Protein AF-A0AA37C4I5-F1 (afdb_monomer_lite)

Organism: NCBI:txid1886

Foldseek 3Di:
DDDPDPPPDQPFDDWDDDQQWTWTDGRPDIDIDGNQQGFDPDPVGRVHGNVVVVVVVVVVVPPPPPPPPPPPDDDD

Secondary structure (DSSP, 8-state):
------------PPPEEETTEEEEEETTEEEEEE-TTSBPSSTTTTTSBHHHHHHHHHHHHT--------------

Sequence (76 aa):
MPVRGTAGGHHVRGPVAVGYLTRTRVGRRNRYTIDPSVAVRHPAEADHPVGDLLSAFLHREDTPETGPAEPEAAPR

Structure (mmCIF, N/CA/C/O backbone):
data_AF-A0AA37C4I5-F1
#
_entry.id   AF-A0AA37C4I5-F1
#
loop_
_atom_site.group_PDB
_atom_site.id
_atom_site.type_symbol
_atom_site.label_atom_id
_atom_site.label_alt_id
_atom_site.label_comp_id
_atom_site.label_asym_id
_atom_site.label_entity_id
_atom_site.label_seq_id
_atom_site.pdbx_PDB_ins_code
_atom_site.Cartn_x
_atom_site.Cartn_y
_atom_site.Cartn_z
_atom_site.occupancy
_atom_site.B_iso_or_equiv
_atom_site.auth_seq_id
_atom_site.auth_comp_id
_atom_site.auth_asym_id
_atom_site.auth_atom_id
_atom_site.pdbx_PDB_model_num
ATOM 1 N N . MET A 1 1 ? -26.277 16.502 39.980 1.00 38.59 1 MET A N 1
ATOM 2 C CA . MET A 1 1 ? -25.731 16.896 38.662 1.00 38.59 1 MET A CA 1
ATOM 3 C C . MET A 1 1 ? -24.859 15.753 38.136 1.00 38.59 1 MET A C 1
ATOM 5 O O . MET A 1 1 ? -23.721 15.662 38.576 1.00 38.59 1 MET A O 1
ATOM 9 N N . PRO A 1 2 ? -25.351 14.818 37.303 1.00 43.47 2 PRO A N 1
ATOM 10 C CA . PRO A 1 2 ? -24.493 13.765 36.769 1.00 43.47 2 PRO A CA 1
ATOM 11 C C . PRO A 1 2 ? -23.756 14.273 35.524 1.00 43.47 2 PRO A C 1
ATOM 13 O O . PRO A 1 2 ? -24.369 14.645 34.523 1.00 43.47 2 PRO A O 1
ATOM 16 N N . VAL A 1 3 ? -22.428 14.291 35.598 1.00 49.47 3 VAL A N 1
ATOM 17 C CA . VAL A 1 3 ? -21.553 14.512 34.446 1.00 49.47 3 VAL A CA 1
ATOM 18 C C . VAL A 1 3 ? -21.665 13.304 33.515 1.00 49.47 3 VAL A C 1
ATOM 20 O O . VAL A 1 3 ? -21.338 12.178 33.883 1.00 49.47 3 VAL A O 1
ATOM 23 N N . ARG A 1 4 ? -22.187 13.526 32.304 1.00 41.53 4 ARG A N 1
ATOM 24 C CA . ARG A 1 4 ? -22.209 12.515 31.243 1.00 41.53 4 ARG A CA 1
ATOM 25 C C . ARG A 1 4 ? -20.766 12.198 30.854 1.00 41.53 4 ARG A C 1
ATOM 27 O O . ARG A 1 4 ? -20.121 12.991 30.174 1.00 41.53 4 ARG A O 1
ATOM 34 N N . GLY A 1 5 ? -20.277 11.038 31.287 1.00 39.53 5 GLY A N 1
ATOM 35 C CA . GLY A 1 5 ? -19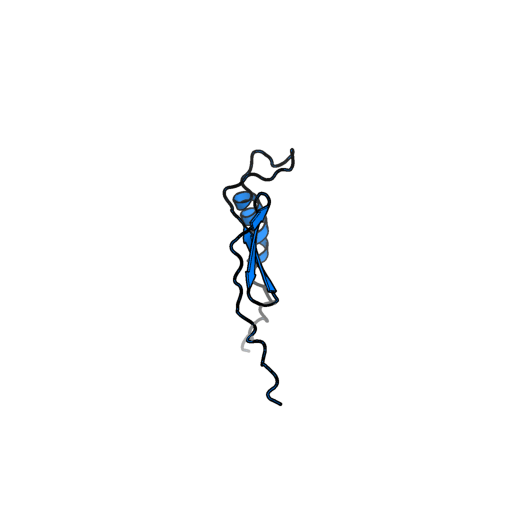.055 10.443 30.766 1.00 39.53 5 GLY A CA 1
ATOM 36 C C . GLY A 1 5 ? -19.222 10.206 29.269 1.00 39.53 5 GLY A C 1
ATOM 37 O O . GLY A 1 5 ? -20.067 9.422 28.840 1.00 39.53 5 GLY A O 1
ATOM 38 N N . THR A 1 6 ? -18.449 10.924 28.464 1.00 45.66 6 THR A N 1
ATOM 39 C CA . THR A 1 6 ? -18.316 10.666 27.036 1.00 45.66 6 THR A CA 1
ATOM 40 C C . THR A 1 6 ? -17.613 9.325 26.874 1.00 45.66 6 THR A C 1
ATOM 42 O O . THR A 1 6 ? -16.394 9.216 26.989 1.00 45.66 6 THR A O 1
ATOM 45 N N . ALA A 1 7 ? -18.397 8.274 26.635 1.00 46.31 7 ALA A N 1
ATOM 46 C CA . ALA A 1 7 ? -17.880 7.003 26.160 1.00 46.31 7 ALA A CA 1
ATOM 47 C C . ALA A 1 7 ? -17.153 7.265 24.833 1.00 46.31 7 ALA A C 1
ATOM 49 O O . ALA A 1 7 ? -17.775 7.486 23.792 1.00 46.31 7 ALA A O 1
ATOM 50 N N . GLY A 1 8 ? -15.821 7.321 24.892 1.00 48.00 8 GLY A N 1
ATOM 51 C CA . GLY A 1 8 ? -14.949 7.418 23.732 1.00 48.00 8 GLY A CA 1
ATOM 52 C C . GLY A 1 8 ? -15.084 6.149 22.906 1.00 48.00 8 GLY A C 1
ATOM 53 O O . GLY A 1 8 ? -14.340 5.194 23.102 1.00 48.00 8 GLY A O 1
ATOM 54 N N . GLY A 1 9 ? -16.068 6.132 22.007 1.00 47.81 9 GLY A N 1
ATOM 55 C CA . GLY A 1 9 ? -16.272 5.047 21.064 1.00 47.81 9 GLY A 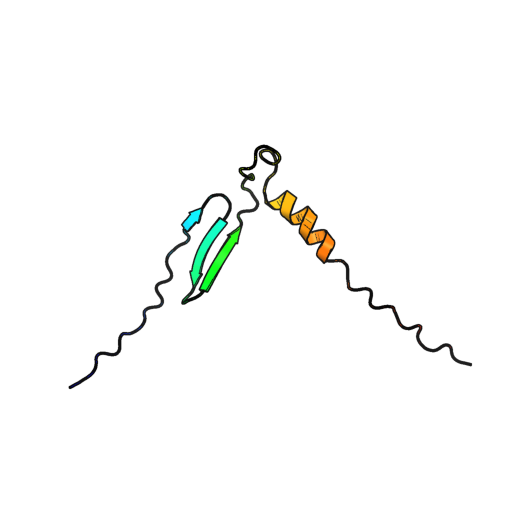CA 1
ATOM 56 C C . GLY A 1 9 ? -15.001 4.820 20.254 1.00 47.81 9 GLY A C 1
ATOM 57 O O . GLY A 1 9 ? -14.426 5.756 19.691 1.00 47.81 9 GLY A O 1
ATOM 58 N N . HIS A 1 10 ? -14.560 3.568 20.190 1.00 56.91 10 HIS A N 1
ATOM 59 C CA . HIS A 1 10 ? -13.473 3.137 19.324 1.00 56.91 10 HIS A CA 1
ATOM 60 C C . HIS A 1 10 ? -13.964 3.214 17.864 1.00 56.91 10 HIS A C 1
ATOM 62 O O . HIS A 1 10 ? -14.379 2.226 17.270 1.00 56.91 10 HIS A O 1
ATOM 68 N N . HIS A 1 11 ? -14.000 4.424 17.295 1.00 56.16 11 HIS A N 1
ATOM 69 C CA . HIS A 1 11 ? -14.321 4.660 15.888 1.00 56.16 11 HIS A CA 1
ATOM 70 C C . HIS A 1 11 ? -13.139 4.175 15.040 1.00 56.16 11 HIS A C 1
ATOM 72 O O . HIS A 1 11 ? -12.210 4.930 14.733 1.00 56.16 11 HIS A O 1
ATOM 78 N N . VAL A 1 12 ? -13.147 2.888 14.698 1.00 57.41 12 VAL A N 1
ATOM 79 C CA . VAL A 1 12 ? -12.278 2.332 13.660 1.00 57.41 12 VAL A CA 1
ATOM 80 C C . VAL A 1 12 ? -12.837 2.827 12.331 1.00 57.41 12 VAL A C 1
ATOM 82 O O . VAL A 1 12 ? -13.799 2.286 11.797 1.00 57.41 12 VAL A O 1
ATOM 85 N N . ARG A 1 13 ? -12.282 3.930 11.824 1.00 62.28 13 ARG A N 1
ATOM 86 C CA . ARG A 1 13 ? -12.547 4.350 10.448 1.00 62.28 13 ARG A CA 1
ATOM 87 C C . ARG A 1 13 ? -11.882 3.349 9.510 1.00 62.28 13 ARG A C 1
ATOM 89 O O . ARG A 1 13 ? -10.734 2.965 9.738 1.00 62.28 13 ARG A O 1
ATOM 96 N N . GLY A 1 14 ? -12.627 2.952 8.483 1.00 62.53 14 GLY A N 1
ATOM 97 C CA . GLY A 1 14 ? -12.154 2.045 7.449 1.00 62.53 14 GLY A CA 1
ATOM 98 C C . GLY A 1 14 ? -10.899 2.558 6.727 1.00 62.53 14 GLY A C 1
ATOM 99 O O . GLY A 1 14 ? -10.544 3.736 6.849 1.00 62.53 14 GLY A O 1
ATOM 100 N N . PRO A 1 15 ? -10.217 1.664 5.997 1.00 63.88 15 PRO A N 1
ATOM 101 C CA . PRO A 1 15 ? -9.009 1.986 5.251 1.00 63.88 15 PRO A CA 1
ATOM 102 C C . PRO A 1 15 ? -9.255 3.105 4.231 1.00 63.88 15 PRO A C 1
ATOM 104 O O . PRO A 1 15 ? -10.201 3.045 3.449 1.00 63.88 15 PRO A O 1
ATOM 107 N N . VAL A 1 16 ? -8.390 4.120 4.227 1.00 67.56 16 VAL A N 1
ATOM 1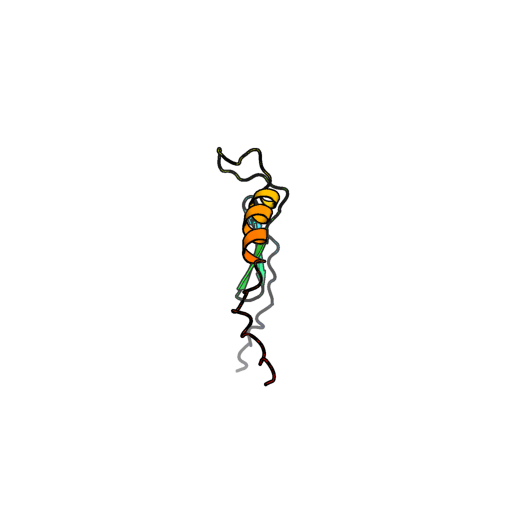08 C CA . VAL A 1 16 ? -8.343 5.138 3.165 1.00 67.56 16 VAL A CA 1
ATOM 109 C C . VAL A 1 16 ? -7.115 4.856 2.307 1.00 67.56 16 VAL A C 1
ATOM 111 O O . VAL A 1 16 ? -5.992 4.888 2.819 1.00 67.56 16 VAL A O 1
ATOM 114 N N . ALA A 1 17 ? -7.339 4.560 1.026 1.00 65.62 17 ALA A N 1
ATOM 115 C CA . ALA A 1 17 ? -6.287 4.267 0.060 1.00 65.62 17 ALA A CA 1
ATOM 116 C C . ALA A 1 17 ? -5.695 5.561 -0.517 1.00 65.62 17 ALA A C 1
ATOM 118 O O . ALA A 1 17 ? -6.425 6.447 -0.966 1.00 65.62 17 ALA A O 1
ATOM 119 N N . VAL A 1 18 ? -4.366 5.660 -0.517 1.00 71.06 18 VAL A N 1
ATOM 120 C CA . VAL A 1 18 ? -3.600 6.743 -1.142 1.00 71.06 18 VAL A CA 1
ATOM 121 C C . VAL A 1 18 ? -2.462 6.102 -1.939 1.00 71.06 18 VAL A C 1
ATOM 123 O O . VAL A 1 18 ? -1.364 5.886 -1.433 1.00 71.06 18 VAL A O 1
ATOM 126 N N . GLY A 1 19 ? -2.738 5.734 -3.192 1.00 79.19 19 GLY A N 1
ATOM 127 C CA . GLY A 1 19 ? -1.770 5.019 -4.030 1.00 79.19 19 GLY A CA 1
ATOM 128 C C . GLY A 1 19 ? -1.521 3.593 -3.534 1.00 79.19 19 GLY A C 1
ATOM 129 O O . GLY A 1 19 ? -2.459 2.812 -3.457 1.00 79.19 19 GLY A O 1
ATOM 130 N N . TYR A 1 20 ? -0.269 3.272 -3.209 1.00 81.69 20 TYR A N 1
ATOM 131 C CA . TYR A 1 20 ? 0.175 1.956 -2.723 1.00 81.69 20 TYR A CA 1
ATOM 132 C C . TYR A 1 20 ? 0.050 1.795 -1.196 1.00 81.69 20 TYR A C 1
ATOM 134 O O . TYR A 1 20 ? 0.376 0.743 -0.653 1.00 81.69 20 TYR A O 1
ATOM 142 N N . LEU A 1 21 ? -0.405 2.835 -0.484 1.00 86.44 21 LEU A N 1
ATOM 143 C CA . LEU A 1 21 ? -0.569 2.825 0.967 1.00 86.44 21 LEU A CA 1
ATOM 144 C C . LEU A 1 21 ? -2.034 2.918 1.365 1.00 86.44 21 LEU A C 1
ATOM 146 O O . LEU A 1 21 ? -2.784 3.794 0.934 1.00 86.44 21 LEU A O 1
ATOM 150 N N . THR A 1 22 ? -2.403 2.060 2.301 1.00 86.50 22 THR A N 1
ATOM 151 C CA . THR A 1 22 ? -3.681 2.093 2.990 1.00 86.50 22 THR A CA 1
ATOM 152 C C . THR A 1 22 ? -3.466 2.526 4.431 1.00 86.50 22 THR A C 1
ATOM 154 O O . THR A 1 22 ? -2.746 1.868 5.187 1.00 86.50 22 THR A O 1
ATOM 157 N N . ARG A 1 23 ? -4.106 3.628 4.837 1.00 87.38 23 ARG A N 1
ATOM 158 C CA . ARG A 1 23 ? -4.076 4.103 6.228 1.00 87.38 23 ARG A CA 1
ATOM 159 C C . ARG A 1 23 ? -5.352 3.704 6.959 1.00 87.38 23 ARG A C 1
ATOM 161 O O . ARG A 1 23 ? -6.444 4.105 6.560 1.00 87.38 23 ARG A O 1
ATOM 168 N N . THR A 1 24 ? -5.189 3.050 8.103 1.00 88.12 24 THR A N 1
ATOM 169 C CA . THR A 1 24 ? -6.274 2.714 9.033 1.00 88.12 24 THR A CA 1
ATOM 170 C C . THR A 1 24 ? -5.988 3.343 10.393 1.00 88.12 24 THR A C 1
ATOM 172 O O . THR A 1 24 ? -4.886 3.215 10.933 1.00 88.12 24 THR A O 1
ATOM 175 N N . ARG A 1 25 ? -6.971 4.042 10.971 1.00 89.56 25 ARG A N 1
ATOM 176 C CA . ARG A 1 25 ? -6.828 4.630 12.311 1.00 89.56 25 ARG A CA 1
ATOM 177 C C . ARG A 1 25 ? -7.178 3.587 13.372 1.00 89.56 25 ARG A C 1
ATOM 179 O O . ARG A 1 25 ? -8.300 3.087 13.397 1.00 89.56 25 ARG A O 1
ATOM 186 N N . VAL A 1 26 ? -6.246 3.314 14.281 1.00 87.88 26 VAL A N 1
ATOM 187 C CA . VAL A 1 26 ? -6.427 2.399 15.417 1.00 87.88 26 VAL A CA 1
ATOM 188 C C . VAL A 1 26 ? -6.294 3.205 16.709 1.00 87.88 26 VAL A C 1
ATOM 190 O O . VAL A 1 26 ? -5.193 3.535 17.156 1.00 87.88 26 VAL A O 1
ATOM 193 N N . GLY A 1 27 ? -7.434 3.590 17.292 1.00 90.12 27 GLY A N 1
ATOM 194 C CA . GLY A 1 27 ? -7.476 4.464 18.467 1.00 90.12 27 GLY A CA 1
ATOM 195 C C . GLY A 1 27 ? -6.837 5.831 18.183 1.00 90.12 27 GLY A C 1
ATOM 196 O O . GLY A 1 27 ? -7.359 6.611 17.385 1.00 90.12 27 GLY A O 1
ATOM 197 N N . ARG A 1 28 ? -5.699 6.124 18.834 1.00 90.50 28 ARG A N 1
ATOM 198 C CA . ARG A 1 28 ? -4.891 7.345 18.609 1.00 90.50 28 ARG A CA 1
ATOM 199 C C . ARG A 1 28 ? -3.744 7.167 17.602 1.00 90.50 28 ARG A C 1
ATOM 201 O O . ARG A 1 28 ? -3.110 8.158 17.256 1.00 90.50 28 ARG A O 1
ATOM 208 N N . ARG A 1 29 ? -3.464 5.942 17.145 1.00 90.06 29 ARG A N 1
ATOM 209 C CA . ARG A 1 29 ? -2.350 5.629 16.231 1.00 90.06 29 ARG A CA 1
ATOM 210 C C . ARG A 1 29 ? -2.848 5.397 14.804 1.00 90.06 29 ARG A C 1
ATOM 212 O O . ARG A 1 29 ? -3.997 5.012 14.589 1.00 90.06 29 ARG A O 1
ATOM 219 N N . ASN A 1 30 ? -1.962 5.601 13.833 1.00 89.56 30 ASN A N 1
ATOM 220 C CA . ASN A 1 30 ? -2.196 5.233 12.439 1.00 89.56 30 ASN A CA 1
ATOM 221 C C . ASN A 1 30 ? -1.446 3.936 12.130 1.00 89.56 30 ASN A C 1
ATOM 223 O O . ASN A 1 30 ? -0.264 3.820 12.447 1.00 89.56 30 ASN A O 1
ATOM 227 N N . ARG A 1 31 ? -2.134 2.979 11.509 1.00 87.25 31 ARG A N 1
ATOM 228 C CA . ARG A 1 31 ? -1.537 1.791 10.901 1.00 87.25 31 ARG A CA 1
ATOM 229 C C . ARG A 1 31 ? -1.508 1.996 9.395 1.00 87.25 31 ARG A C 1
ATOM 231 O O . ARG A 1 31 ? -2.529 2.352 8.808 1.00 87.25 31 ARG A O 1
ATOM 238 N N . TYR A 1 32 ? -0.353 1.760 8.795 1.00 88.94 32 TYR A N 1
ATOM 239 C CA . TYR A 1 32 ? -0.165 1.812 7.353 1.00 88.94 32 TYR A CA 1
ATOM 240 C C . TYR A 1 32 ? 0.049 0.395 6.838 1.00 88.94 32 TYR A C 1
ATOM 242 O O . TYR A 1 32 ? 0.787 -0.377 7.445 1.00 88.94 32 TYR A O 1
ATOM 250 N N . THR A 1 33 ? -0.645 0.047 5.764 1.00 86.50 33 THR A N 1
ATOM 251 C CA . THR A 1 33 ? -0.491 -1.227 5.057 1.00 86.50 33 THR A CA 1
ATOM 252 C C . THR A 1 33 ? -0.091 -0.904 3.629 1.00 86.50 33 THR A C 1
ATOM 254 O O . THR A 1 33 ? -0.709 -0.034 3.017 1.00 86.50 33 THR A O 1
ATOM 257 N N . ILE A 1 34 ? 0.949 -1.561 3.131 1.00 86.69 34 ILE A N 1
ATOM 258 C CA . ILE A 1 34 ? 1.421 -1.410 1.754 1.00 86.69 34 ILE A CA 1
ATOM 259 C C . ILE A 1 34 ? 0.771 -2.509 0.912 1.00 86.69 34 ILE A C 1
ATOM 261 O O . ILE A 1 34 ? 0.710 -3.652 1.363 1.00 86.69 34 ILE A O 1
ATOM 265 N N . ASP A 1 35 ? 0.291 -2.168 -0.282 1.00 85.50 35 ASP A N 1
ATOM 266 C CA . ASP A 1 35 ? -0.071 -3.153 -1.303 1.00 85.50 35 ASP A CA 1
ATOM 267 C C . ASP A 1 35 ? 1.157 -3.420 -2.188 1.00 85.50 35 ASP A C 1
ATOM 269 O O . ASP A 1 35 ? 1.531 -2.537 -2.965 1.00 85.50 35 ASP A O 1
ATOM 273 N N . PRO A 1 36 ? 1.804 -4.597 -2.071 1.00 84.19 36 PRO A N 1
ATOM 274 C CA . PRO A 1 36 ? 3.025 -4.902 -2.809 1.00 84.19 36 PRO A CA 1
ATOM 275 C C . PRO A 1 36 ? 2.796 -5.020 -4.319 1.00 84.19 36 PRO A C 1
ATOM 277 O O . PRO A 1 36 ? 3.758 -4.932 -5.072 1.00 84.19 36 PRO A O 1
ATOM 280 N N . SER A 1 37 ? 1.550 -5.195 -4.764 1.00 81.00 37 SER A N 1
ATOM 281 C CA . SER A 1 37 ? 1.196 -5.444 -6.168 1.00 81.00 37 SER A CA 1
ATOM 282 C C . SER A 1 37 ? 1.102 -4.159 -6.992 1.00 81.00 37 SER A C 1
ATOM 284 O O . SER A 1 37 ? 1.009 -4.207 -8.217 1.00 81.00 37 SER A O 1
ATOM 286 N N . VAL A 1 38 ? 1.069 -3.000 -6.330 1.00 80.44 38 VAL A N 1
ATOM 287 C CA . VAL A 1 38 ? 0.879 -1.704 -6.982 1.00 80.44 38 VAL A CA 1
ATOM 288 C C . VAL A 1 38 ? 2.229 -1.138 -7.409 1.00 80.44 38 VAL A C 1
ATOM 290 O O . VAL A 1 38 ? 3.159 -1.043 -6.608 1.00 80.44 38 VAL A O 1
ATOM 293 N N . ALA A 1 39 ? 2.316 -0.725 -8.674 1.00 77.56 39 ALA A N 1
ATOM 294 C CA . ALA A 1 39 ? 3.492 -0.055 -9.209 1.00 77.56 39 ALA A CA 1
ATOM 295 C C . ALA A 1 39 ? 3.725 1.308 -8.545 1.00 77.56 39 ALA A C 1
ATOM 297 O O . ALA A 1 39 ? 2.788 2.050 -8.208 1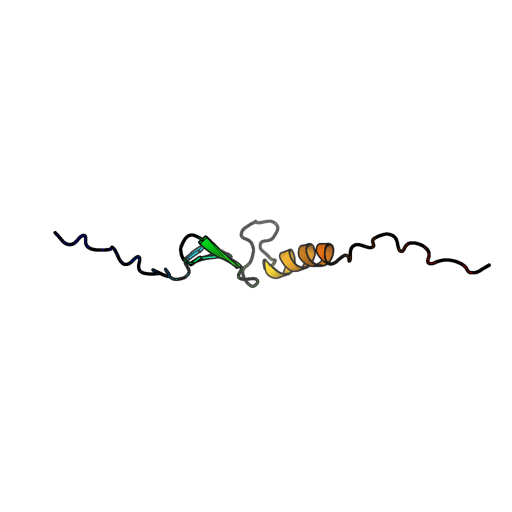.00 77.56 39 ALA A O 1
ATOM 298 N N . VAL A 1 40 ? 4.997 1.657 -8.379 1.00 76.38 40 VAL A N 1
ATOM 299 C CA . VAL A 1 40 ? 5.395 2.958 -7.841 1.00 76.38 40 VAL A CA 1
ATOM 300 C C . VAL A 1 40 ? 5.097 4.050 -8.867 1.00 76.38 40 VAL A C 1
ATOM 302 O O . VAL A 1 40 ? 5.318 3.905 -10.062 1.00 76.38 40 VAL A O 1
ATOM 305 N N . ARG A 1 41 ? 4.577 5.191 -8.405 1.00 73.38 41 ARG A N 1
ATOM 306 C CA . ARG A 1 41 ? 4.195 6.307 -9.293 1.00 73.38 41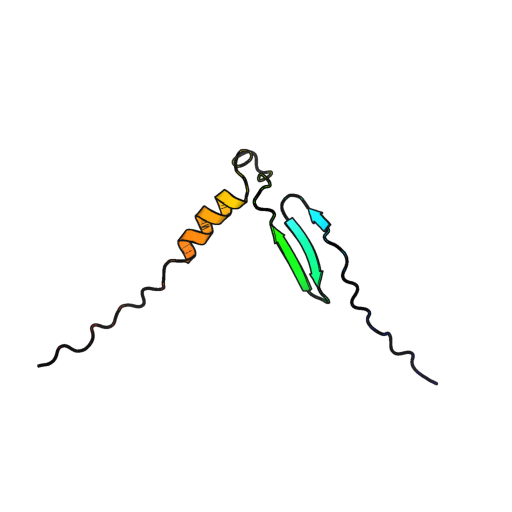 ARG A CA 1
ATOM 307 C C . ARG A 1 41 ? 5.397 7.100 -9.830 1.00 73.38 41 ARG A C 1
ATOM 309 O O . ARG A 1 41 ? 5.191 8.094 -10.523 1.00 73.38 41 ARG A O 1
ATOM 316 N N . HIS A 1 42 ? 6.628 6.714 -9.486 1.00 70.31 42 HIS A N 1
ATOM 317 C CA . HIS A 1 42 ? 7.833 7.378 -9.968 1.00 70.31 42 HIS A CA 1
ATOM 318 C C . HIS A 1 42 ? 8.158 6.878 -11.384 1.00 70.31 42 HIS A C 1
ATOM 320 O O . HIS A 1 42 ? 8.295 5.674 -11.571 1.00 70.31 42 HIS A O 1
ATOM 326 N N . PRO A 1 43 ? 8.368 7.762 -12.379 1.00 65.31 43 PRO A N 1
ATOM 327 C CA . PRO A 1 43 ? 8.639 7.359 -13.764 1.00 65.31 43 PRO A CA 1
ATOM 328 C C . PRO A 1 43 ? 9.862 6.446 -13.977 1.00 65.31 43 PRO A C 1
ATOM 330 O O . PRO A 1 43 ? 9.958 5.838 -15.031 1.00 65.31 43 PRO A O 1
ATOM 333 N N . ALA A 1 44 ? 10.784 6.342 -13.014 1.00 62.84 44 ALA A N 1
ATOM 334 C CA . ALA A 1 44 ? 11.958 5.473 -13.102 1.00 62.84 44 ALA A CA 1
ATOM 335 C C . ALA A 1 44 ? 11.673 4.032 -12.638 1.00 62.84 44 ALA A C 1
ATOM 337 O O . ALA A 1 44 ? 12.436 3.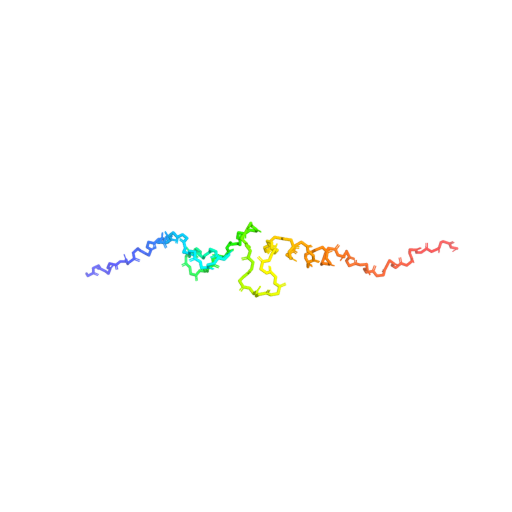124 -12.941 1.00 62.84 44 ALA A O 1
ATOM 338 N N . GLU A 1 45 ? 10.579 3.831 -11.904 1.00 59.00 45 GLU A N 1
ATOM 339 C CA . GLU A 1 45 ? 10.220 2.569 -11.247 1.00 59.00 45 GLU A CA 1
ATOM 340 C C . GLU A 1 45 ? 8.796 2.135 -11.638 1.00 59.00 45 GLU A C 1
ATOM 342 O O . GLU A 1 45 ? 8.238 1.209 -11.061 1.00 59.00 45 GLU A O 1
ATOM 347 N N . ALA A 1 46 ? 8.193 2.807 -12.625 1.00 63.94 46 ALA A N 1
ATOM 348 C CA . ALA A 1 46 ? 6.795 2.633 -13.014 1.00 63.94 46 ALA A CA 1
ATOM 349 C C . ALA A 1 46 ? 6.466 1.221 -13.531 1.00 63.94 46 ALA A C 1
ATOM 351 O O . ALA A 1 46 ? 5.308 0.813 -13.478 1.00 63.94 46 ALA A O 1
ATOM 352 N N . ASP A 1 47 ? 7.477 0.480 -13.990 1.00 66.44 47 ASP A N 1
ATOM 353 C CA . ASP A 1 47 ? 7.353 -0.906 -14.452 1.00 66.44 47 ASP A CA 1
ATOM 354 C C . ASP A 1 47 ? 7.553 -1.942 -13.334 1.00 66.44 47 ASP A C 1
ATOM 356 O O . ASP A 1 47 ? 7.414 -3.142 -13.581 1.00 66.44 47 ASP A O 1
ATOM 360 N N . HIS A 1 48 ? 7.887 -1.513 -12.111 1.00 75.56 48 HIS A N 1
ATOM 361 C CA . HIS A 1 48 ? 8.156 -2.418 -10.999 1.00 75.56 48 HIS A CA 1
ATOM 362 C C . HIS A 1 48 ? 7.106 -2.299 -9.886 1.00 75.56 48 HIS A C 1
ATOM 364 O O . HIS A 1 48 ? 6.779 -1.192 -9.436 1.00 75.56 48 HIS A O 1
ATOM 370 N N . PRO A 1 49 ? 6.556 -3.432 -9.413 1.00 82.25 49 PRO A N 1
ATOM 371 C CA . PRO A 1 49 ? 5.695 -3.430 -8.244 1.00 82.25 49 PRO A CA 1
ATOM 372 C C . PRO A 1 49 ? 6.508 -3.013 -7.012 1.00 82.25 49 PRO A C 1
ATOM 374 O O . PRO A 1 49 ? 7.681 -3.359 -6.862 1.00 82.25 49 PRO A O 1
ATOM 377 N N . VAL A 1 50 ? 5.877 -2.279 -6.092 1.00 83.56 50 VAL A N 1
ATOM 378 C CA . VAL A 1 50 ? 6.544 -1.819 -4.861 1.00 83.56 50 VAL A CA 1
ATOM 379 C C . VAL A 1 50 ? 7.061 -2.986 -4.006 1.00 83.56 50 VAL A C 1
ATOM 381 O O . VAL A 1 50 ? 8.020 -2.817 -3.256 1.00 83.56 50 VAL A O 1
ATOM 384 N N . GLY A 1 51 ? 6.464 -4.177 -4.135 1.00 85.19 51 GLY A N 1
ATOM 385 C CA . GLY A 1 51 ? 6.933 -5.401 -3.487 1.00 85.19 51 GLY A CA 1
ATOM 386 C C . GLY A 1 51 ? 8.365 -5.782 -3.865 1.00 85.19 51 GLY A C 1
ATOM 387 O O . GLY A 1 51 ? 9.166 -6.039 -2.970 1.00 85.19 51 GLY A O 1
ATOM 388 N N . ASP A 1 52 ? 8.710 -5.739 -5.153 1.00 83.94 52 ASP A N 1
ATOM 389 C CA . ASP A 1 52 ? 10.042 -6.132 -5.632 1.00 83.94 52 ASP A CA 1
ATOM 390 C C . ASP A 1 52 ? 11.120 -5.167 -5.123 1.00 83.94 52 ASP A C 1
ATOM 392 O O . ASP A 1 52 ? 12.195 -5.582 -4.681 1.00 83.94 52 ASP A O 1
ATOM 396 N N . LEU A 1 53 ? 10.791 -3.870 -5.086 1.00 83.44 53 LEU A N 1
ATOM 397 C CA . LEU A 1 53 ? 11.654 -2.849 -4.500 1.00 83.44 53 LEU A CA 1
ATOM 398 C C . LEU A 1 53 ? 11.899 -3.127 -3.011 1.00 83.44 53 LEU A C 1
ATOM 400 O O . LEU A 1 53 ? 13.042 -3.130 -2.557 1.00 83.44 53 LEU A O 1
ATOM 404 N N . LEU A 1 54 ? 10.836 -3.395 -2.247 1.00 85.44 54 LEU A N 1
ATOM 405 C CA . LEU A 1 54 ? 10.947 -3.694 -0.818 1.00 85.44 54 LEU A CA 1
ATOM 406 C C . LEU A 1 54 ? 11.759 -4.965 -0.557 1.00 85.44 54 LEU A C 1
ATOM 408 O O . LEU A 1 54 ? 12.571 -4.972 0.365 1.00 85.44 54 LEU A O 1
ATOM 412 N N . SER A 1 55 ? 11.597 -6.008 -1.371 1.00 85.69 55 SER A N 1
ATOM 413 C CA . SER A 1 55 ? 12.391 -7.235 -1.256 1.00 85.69 55 SER A CA 1
ATOM 414 C C . SER A 1 55 ? 13.892 -6.974 -1.393 1.00 85.69 55 SER A C 1
ATOM 416 O O . SER A 1 55 ? 14.670 -7.537 -0.623 1.00 85.69 55 SER A O 1
ATOM 418 N N . ALA A 1 56 ? 14.307 -6.079 -2.296 1.00 84.12 56 ALA A N 1
ATOM 419 C CA . ALA A 1 56 ? 15.717 -5.722 -2.462 1.00 84.12 56 ALA A CA 1
ATOM 420 C C . ALA A 1 56 ? 16.316 -5.026 -1.223 1.00 84.12 56 ALA A C 1
ATOM 422 O O . ALA A 1 56 ? 17.480 -5.252 -0.893 1.00 84.12 56 ALA A O 1
ATOM 423 N N . PHE A 1 57 ? 15.533 -4.200 -0.520 1.00 82.75 57 PHE A N 1
ATOM 424 C CA . PHE A 1 57 ? 16.001 -3.489 0.677 1.00 82.75 57 PHE A CA 1
ATOM 425 C C . PHE A 1 57 ? 15.918 -4.330 1.948 1.00 82.75 57 PHE A C 1
ATOM 427 O O . PHE A 1 57 ? 16.827 -4.278 2.771 1.00 82.75 57 PHE A O 1
ATOM 434 N N . LEU A 1 58 ? 14.856 -5.119 2.108 1.00 82.25 58 LEU A N 1
ATOM 435 C CA . LEU A 1 58 ? 14.651 -5.920 3.313 1.00 82.25 58 LEU A CA 1
ATOM 436 C C . LEU A 1 58 ? 15.647 -7.082 3.403 1.00 82.25 58 LEU A C 1
ATOM 438 O O . LEU A 1 58 ? 16.083 -7.410 4.499 1.00 82.25 58 LEU A O 1
ATOM 442 N N . HIS A 1 59 ? 16.091 -7.637 2.270 1.00 71.50 59 HIS A N 1
ATOM 443 C CA . HIS A 1 59 ? 17.066 -8.730 2.273 1.00 71.50 59 HIS A CA 1
ATOM 444 C C . HIS A 1 59 ? 18.450 -8.325 2.815 1.00 71.50 59 HIS A C 1
ATOM 446 O O . HIS A 1 59 ? 19.175 -9.161 3.345 1.00 71.50 59 HIS A O 1
ATOM 452 N N . ARG A 1 60 ? 18.828 -7.042 2.713 1.00 64.69 60 ARG A N 1
ATOM 453 C CA . ARG A 1 60 ? 20.100 -6.531 3.253 1.00 64.69 60 ARG A CA 1
ATOM 454 C C . ARG A 1 60 ? 20.107 -6.471 4.786 1.00 64.69 60 ARG A C 1
ATOM 456 O O . ARG A 1 60 ? 21.151 -6.705 5.395 1.00 64.69 60 ARG A O 1
ATOM 463 N N . GLU A 1 61 ? 18.969 -6.152 5.393 1.00 60.75 61 GLU A N 1
ATOM 464 C CA . GLU A 1 61 ? 18.836 -5.964 6.846 1.00 60.75 61 GLU A CA 1
ATOM 465 C C . GLU A 1 61 ? 18.816 -7.299 7.615 1.00 60.75 61 GLU A C 1
ATOM 467 O O . GLU A 1 61 ? 19.083 -7.317 8.811 1.00 60.75 61 GLU A O 1
ATOM 472 N N . ASP A 1 62 ? 18.579 -8.422 6.926 1.00 62.06 62 ASP A N 1
ATOM 473 C CA . ASP A 1 62 ? 18.707 -9.789 7.458 1.00 62.06 62 ASP A CA 1
ATOM 474 C C . ASP A 1 62 ? 20.167 -10.248 7.619 1.00 62.06 62 ASP A C 1
ATOM 476 O O . ASP A 1 62 ? 20.409 -11.410 7.944 1.00 62.06 62 ASP A O 1
ATOM 480 N N . THR A 1 63 ? 21.160 -9.373 7.401 1.00 58.91 63 THR A N 1
ATOM 481 C CA . THR A 1 63 ? 22.546 -9.686 7.768 1.00 58.91 63 THR A CA 1
ATOM 482 C C . THR A 1 63 ? 22.559 -9.947 9.273 1.00 58.91 63 THR A C 1
ATOM 484 O O . THR A 1 63 ? 22.398 -8.990 10.035 1.00 58.91 63 THR A O 1
ATOM 487 N N . PRO A 1 64 ? 22.721 -11.206 9.736 1.00 64.00 64 PRO A N 1
ATOM 488 C CA . PRO A 1 64 ? 22.818 -11.456 11.159 1.00 64.00 64 PRO A CA 1
ATOM 489 C C . PRO A 1 64 ? 24.004 -10.632 11.626 1.00 64.00 64 PRO A C 1
ATOM 491 O O . PRO A 1 64 ? 25.067 -10.699 10.998 1.00 64.00 64 PRO A O 1
ATOM 494 N N . GLU A 1 65 ? 23.819 -9.821 12.667 1.00 62.12 65 GLU A N 1
ATOM 495 C CA . GLU A 1 65 ? 24.936 -9.166 13.326 1.00 62.12 65 GLU A CA 1
ATOM 496 C C . GLU A 1 65 ? 25.951 -10.259 13.653 1.00 62.12 65 GLU A C 1
ATOM 498 O O . GLU A 1 65 ? 25.806 -11.026 14.603 1.00 62.12 65 GLU A O 1
ATOM 503 N N . THR A 1 66 ? 26.971 -10.372 12.804 1.00 64.75 66 THR A N 1
ATOM 504 C CA . THR A 1 66 ? 28.165 -11.143 13.082 1.00 64.75 66 THR A CA 1
ATOM 505 C C . THR A 1 66 ? 28.907 -10.280 14.082 1.00 64.75 66 THR A C 1
ATOM 507 O O . THR A 1 66 ? 29.850 -9.565 13.746 1.00 64.75 66 THR A O 1
ATOM 510 N N . GLY A 1 67 ? 28.407 -10.283 15.321 1.00 63.59 67 GLY A N 1
ATOM 511 C CA . GLY A 1 67 ? 29.235 -9.979 16.469 1.00 63.59 67 GLY A CA 1
ATOM 512 C C . GLY A 1 67 ? 30.466 -10.869 16.333 1.00 63.59 67 GLY A C 1
ATOM 513 O O . GLY A 1 67 ? 30.305 -12.047 15.992 1.00 63.59 67 GLY A O 1
ATOM 514 N N . PRO A 1 68 ? 31.686 -10.324 16.470 1.00 65.12 68 PRO A N 1
ATOM 515 C CA . PRO A 1 68 ? 32.887 -11.120 16.304 1.00 65.12 68 PRO A CA 1
ATOM 516 C C . PRO A 1 68 ? 32.747 -12.327 17.224 1.00 65.12 68 PRO A C 1
ATOM 518 O O . PRO A 1 68 ? 32.592 -12.162 18.431 1.00 65.12 68 PRO A O 1
ATOM 521 N N . ALA A 1 69 ? 32.715 -13.522 16.630 1.00 61.59 69 ALA A N 1
ATOM 522 C CA . ALA A 1 69 ? 32.833 -14.759 17.368 1.00 61.59 69 ALA A CA 1
ATOM 523 C C . ALA A 1 69 ? 34.155 -14.655 18.125 1.00 61.59 69 ALA A C 1
ATOM 525 O O . ALA A 1 69 ? 35.236 -14.754 17.539 1.00 61.59 69 ALA A O 1
ATOM 526 N N . GLU A 1 70 ? 34.048 -14.321 19.406 1.00 63.28 70 GLU A N 1
ATOM 527 C CA . GLU A 1 70 ? 35.146 -14.353 20.346 1.00 63.28 70 GLU A CA 1
ATOM 528 C C . GLU A 1 70 ? 35.763 -15.748 20.211 1.00 63.28 70 GLU A C 1
ATOM 530 O O . GLU A 1 70 ? 35.020 -16.733 20.276 1.00 63.28 70 GLU A O 1
ATOM 535 N N . PRO A 1 71 ? 37.066 -15.869 19.898 1.00 63.28 71 PRO A N 1
ATOM 536 C CA . PRO A 1 71 ? 37.675 -17.168 19.712 1.00 63.28 71 PRO A CA 1
ATOM 537 C C . PRO A 1 71 ? 37.642 -17.867 21.065 1.00 63.28 71 PRO A C 1
ATOM 539 O O . PRO A 1 71 ? 38.423 -17.566 21.968 1.00 63.28 71 PRO A O 1
ATOM 542 N N . GLU A 1 72 ? 36.674 -18.767 21.186 1.00 60.88 72 GLU A N 1
ATOM 543 C CA . GLU A 1 72 ? 36.492 -19.688 22.285 1.00 60.88 72 GLU A CA 1
ATOM 544 C C . GLU A 1 72 ? 37.833 -20.357 22.594 1.00 60.88 72 GLU A C 1
ATOM 546 O O . GLU A 1 72 ? 38.425 -21.050 21.764 1.00 60.88 72 GLU A O 1
ATOM 551 N N . ALA A 1 73 ? 38.328 -20.018 23.784 1.00 62.44 73 ALA A N 1
ATOM 552 C CA . ALA A 1 73 ? 39.381 -20.646 24.562 1.00 62.44 73 ALA A CA 1
ATOM 553 C C . ALA A 1 73 ? 40.043 -21.876 23.913 1.00 62.44 73 ALA A C 1
ATOM 555 O O . ALA A 1 73 ? 39.538 -22.996 23.972 1.00 62.44 73 ALA A O 1
ATOM 556 N N . ALA A 1 74 ? 41.252 -21.680 23.384 1.00 55.44 74 ALA A N 1
ATOM 557 C CA . ALA A 1 74 ? 42.160 -22.787 23.123 1.00 55.44 74 ALA A CA 1
ATOM 558 C C . ALA A 1 74 ? 42.600 -23.412 24.465 1.00 55.44 74 ALA A C 1
ATOM 560 O O . ALA A 1 74 ? 43.126 -22.684 25.313 1.00 55.44 74 ALA A O 1
ATOM 561 N N . PRO A 1 75 ? 42.445 -24.732 24.680 1.00 67.25 75 PRO A N 1
ATOM 562 C CA . PRO A 1 75 ? 43.001 -25.385 25.855 1.00 67.25 75 PRO A CA 1
ATOM 563 C C . PRO A 1 75 ? 44.516 -25.556 25.665 1.00 67.25 75 PRO A C 1
ATOM 565 O O . PRO A 1 75 ? 44.967 -26.086 24.644 1.00 67.25 75 PRO A O 1
ATOM 568 N N . ARG A 1 76 ? 45.307 -25.114 26.645 1.00 53.28 76 ARG A N 1
ATOM 569 C CA . ARG A 1 76 ? 46.702 -25.530 26.841 1.00 53.28 76 ARG A CA 1
ATOM 570 C C . ARG A 1 76 ? 46.964 -25.783 28.312 1.00 53.28 76 ARG A C 1
ATOM 572 O O . ARG A 1 76 ? 46.538 -24.933 29.122 1.00 53.28 76 ARG A O 1
#

pLDDT: mean 70.34, std 14.45, range [38.59, 90.5]

Radius of gyration: 23.67 Å; chains: 1; bounding box: 72×42×53 Å